Protein AF-A0A3D5CF12-F1 (afdb_monomer)

Nearest PDB structures (foldseek):
  5wx5-assembly1_A  TM=7.045E-01  e=1.736E-02  Tetradium ruticarpum
  5wx4-assembly1_A  TM=6.738E-01  e=1.084E-02  Tetradium ruticarpum
  3awk-assembly1_A-2  TM=6.790E-01  e=3.184E-02  Huperzia serrata
  7w6g-assembly2_B  TM=7.921E-01  e=6.246E-02  Cannabis sativa
  1u0m-assembly1_B  TM=7.695E-01  e=1.402E-01  Streptomyces coelicolor A3(2)

Foldseek 3Di:
DWDACVLVQDDDPDPQSVVVNVPDHTDDDDDDDDPDDQVPDPDDPDDDRPPDDDDPDDFDDDDPDCDQQFDWDQDPSGIDTHHHPCVVVVCVVCVCVRCVVVCVVPPDDPDDDD

Solvent-accessible surface area (backbone atoms only — not comparable to full-atom values): 7850 Å² total; per-residue (Å²): 93,76,47,65,46,66,82,60,63,68,96,62,91,49,67,42,54,45,52,47,57,70,74,58,62,65,49,73,53,86,83,91,84,76,91,72,57,82,84,73,62,66,94,60,95,68,89,64,84,82,84,73,83,83,86,88,78,85,87,86,74,86,72,99,68,51,71,86,28,57,37,72,48,83,54,100,86,45,66,47,76,42,45,42,88,57,45,66,57,54,48,68,68,45,47,65,69,60,41,41,78,53,43,76,72,64,61,80,79,92,80,86,87,134

Sequence (114 aa):
CTEVCSIHIRSSSEPDQIVASAVFADGAAAAVVTAKSPESSGPRELAAPSRGLELTGFTTALTTDGEQDMAWIIGDHGFEMT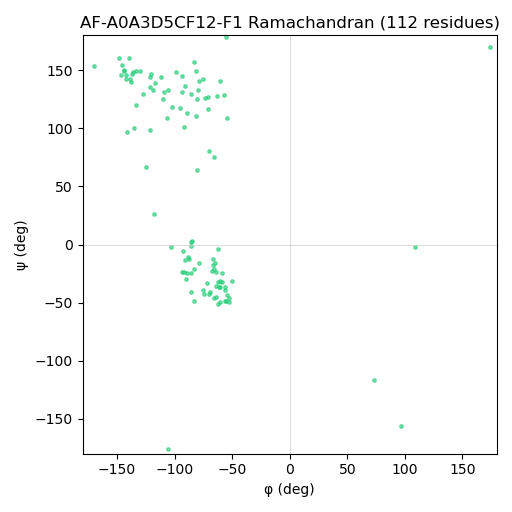LTGNVPRIVGREVRAALAPVLERTGAIDQWVV

Mean predicted aligned error: 7.5 Å

Structure (mmCIF, N/CA/C/O backbone):
data_AF-A0A3D5CF12-F1
#
_entry.id   AF-A0A3D5CF12-F1
#
loop_
_atom_site.group_PDB
_atom_site.id
_atom_site.type_symbol
_atom_site.label_atom_id
_atom_site.label_alt_id
_atom_site.label_comp_id
_atom_site.label_a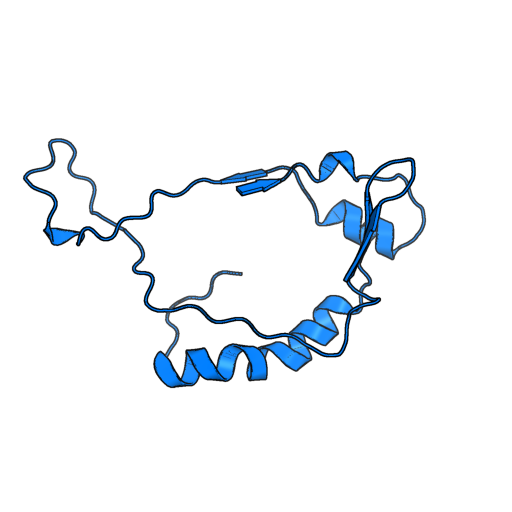sym_id
_atom_site.label_entity_id
_atom_site.label_seq_id
_atom_site.pdbx_PDB_ins_code
_atom_site.Cartn_x
_atom_site.Cartn_y
_atom_site.Cartn_z
_atom_site.occupancy
_atom_site.B_iso_or_equiv
_atom_site.auth_seq_id
_atom_site.auth_comp_id
_atom_site.auth_asym_id
_atom_site.auth_atom_id
_atom_site.pdbx_PDB_model_num
ATOM 1 N N . CYS A 1 1 ? 11.213 2.351 3.616 1.00 95.62 1 CYS A N 1
ATOM 2 C CA . CYS A 1 1 ? 10.069 2.563 4.518 1.00 95.62 1 CYS A CA 1
ATOM 3 C C . CYS A 1 1 ? 10.363 1.896 5.846 1.00 95.62 1 CYS A C 1
ATOM 5 O O . CYS A 1 1 ? 10.978 0.834 5.839 1.00 95.62 1 CYS A O 1
ATOM 7 N N . THR A 1 2 ? 9.946 2.521 6.940 1.00 96.88 2 THR A N 1
ATOM 8 C CA . THR A 1 2 ? 9.990 1.945 8.285 1.00 96.88 2 THR A CA 1
ATOM 9 C C . THR A 1 2 ? 8.640 2.226 8.911 1.00 96.88 2 THR A C 1
ATOM 11 O O . THR A 1 2 ? 8.281 3.390 9.043 1.00 96.88 2 THR A O 1
ATOM 14 N N . GLU A 1 3 ? 7.930 1.172 9.280 1.00 95.06 3 GLU A N 1
ATOM 15 C CA . GLU A 1 3 ? 6.624 1.225 9.922 1.00 95.06 3 GLU A CA 1
ATOM 16 C C . GLU A 1 3 ? 6.731 0.576 11.302 1.00 95.06 3 GLU A C 1
ATOM 18 O O . GLU A 1 3 ? 7.313 -0.503 11.447 1.00 95.06 3 GLU A O 1
ATOM 23 N N . VAL A 1 4 ? 6.187 1.243 12.319 1.00 92.75 4 VAL A N 1
ATOM 24 C CA . VAL A 1 4 ? 6.145 0.741 13.701 1.00 92.75 4 VAL A CA 1
ATOM 25 C C . VAL A 1 4 ? 4.694 0.742 14.169 1.00 92.75 4 VAL A C 1
ATOM 27 O O . VAL A 1 4 ? 4.291 1.543 15.006 1.00 92.75 4 VAL A O 1
ATOM 30 N N . CYS A 1 5 ? 3.867 -0.107 13.564 1.00 89.44 5 CYS A N 1
ATOM 31 C CA . CYS A 1 5 ? 2.432 -0.154 13.823 1.00 89.44 5 CYS A CA 1
ATOM 32 C C . CYS A 1 5 ? 2.077 -0.598 15.251 1.00 89.44 5 CYS A C 1
ATOM 34 O O . CYS A 1 5 ? 0.991 -0.279 15.735 1.00 89.44 5 CYS A O 1
ATOM 36 N N . SER A 1 6 ? 2.981 -1.291 15.947 1.00 88.56 6 SER A N 1
ATOM 37 C CA . SER A 1 6 ? 2.792 -1.723 17.333 1.00 88.56 6 SER A CA 1
ATOM 38 C C . SER A 1 6 ? 2.544 -0.559 18.296 1.00 88.56 6 SER A C 1
ATOM 40 O O . SER A 1 6 ? 1.854 -0.741 19.299 1.00 88.56 6 SER A O 1
ATOM 42 N N . ILE A 1 7 ? 3.001 0.657 17.965 1.00 88.06 7 ILE A N 1
ATOM 43 C CA . ILE A 1 7 ? 2.732 1.868 18.760 1.00 88.06 7 ILE A CA 1
ATOM 44 C C . ILE A 1 7 ? 1.251 2.274 18.755 1.00 8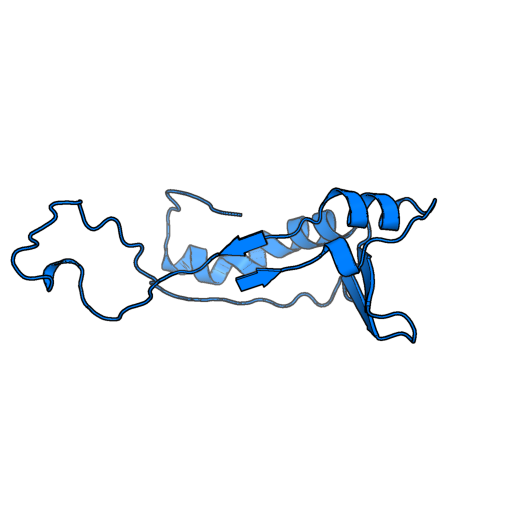8.06 7 ILE A C 1
ATOM 46 O O . ILE A 1 7 ? 0.834 3.068 19.596 1.00 88.06 7 ILE A O 1
ATOM 50 N N . HIS A 1 8 ? 0.463 1.762 17.805 1.00 82.75 8 HIS A N 1
ATOM 51 C CA . HIS A 1 8 ? -0.961 2.067 17.656 1.00 82.75 8 HIS A CA 1
ATOM 52 C C . HIS A 1 8 ? -1.876 0.946 18.166 1.00 82.75 8 HIS A C 1
ATOM 54 O O . HIS A 1 8 ? -3.094 1.115 18.144 1.00 82.75 8 HIS A O 1
ATOM 60 N N . ILE A 1 9 ? -1.329 -0.179 18.645 1.00 82.62 9 ILE A N 1
ATOM 61 C CA . ILE A 1 9 ? -2.136 -1.296 19.153 1.00 82.62 9 ILE A CA 1
ATOM 62 C C . ILE A 1 9 ? -2.934 -0.846 20.380 1.00 82.62 9 ILE A C 1
ATOM 64 O O . ILE A 1 9 ? -2.382 -0.352 21.365 1.00 82.62 9 ILE A O 1
ATOM 68 N N . ARG A 1 10 ? -4.249 -1.079 20.341 1.00 76.56 10 ARG A N 1
ATOM 69 C CA . ARG A 1 10 ? -5.162 -0.845 21.462 1.00 76.56 10 ARG A CA 1
ATOM 70 C C . ARG A 1 10 ? -5.867 -2.144 21.826 1.00 76.56 10 ARG A C 1
ATOM 72 O O . ARG A 1 10 ? -6.352 -2.865 20.961 1.00 76.56 10 ARG A O 1
ATOM 79 N N . SER A 1 11 ? -5.957 -2.431 23.123 1.00 79.12 11 SER A N 1
ATOM 80 C CA . SER A 1 11 ? -6.841 -3.493 23.607 1.00 79.12 11 SER A CA 1
ATOM 81 C C . SER A 1 11 ? -8.285 -3.021 23.450 1.00 79.12 11 SER A C 1
ATOM 83 O O . SER A 1 11 ? -8.672 -2.017 24.047 1.00 79.12 11 SER A O 1
ATOM 85 N N . SER A 1 12 ? -9.061 -3.706 22.614 1.00 79.56 12 SER A N 1
ATOM 86 C CA . SER A 1 12 ? -10.447 -3.354 22.306 1.00 79.56 12 SER A CA 1
ATOM 87 C C . SER A 1 12 ? -11.291 -4.612 22.122 1.00 79.56 12 SER A C 1
ATOM 89 O O . SER A 1 12 ? -10.792 -5.642 21.671 1.00 79.56 12 SER A O 1
ATOM 91 N N . SER A 1 13 ? -12.575 -4.522 22.466 1.00 83.12 13 SER A N 1
ATOM 92 C CA . SER A 1 13 ? -13.588 -5.533 22.145 1.00 83.12 13 SER A CA 1
ATOM 93 C C . SER A 1 13 ? -14.333 -5.239 20.839 1.00 83.12 13 SER A C 1
ATOM 95 O O . SER A 1 13 ? -15.142 -6.060 20.412 1.00 83.12 13 SER A O 1
ATOM 97 N N . GLU A 1 14 ? -14.083 -4.085 20.214 1.00 83.75 14 GLU A N 1
ATOM 98 C CA . GLU A 1 14 ? -14.725 -3.692 18.958 1.00 83.75 14 GLU A CA 1
ATOM 99 C C . GLU A 1 14 ? -14.148 -4.492 17.775 1.00 83.75 14 GLU A C 1
ATOM 101 O O . GLU A 1 14 ? -12.929 -4.467 17.570 1.00 83.75 14 GLU A O 1
ATOM 106 N N . PRO A 1 15 ? -14.983 -5.172 16.963 1.00 83.56 15 PRO A N 1
ATOM 107 C CA . PRO A 1 15 ? -14.515 -6.039 15.879 1.00 83.56 15 PRO A CA 1
ATOM 108 C C . PRO A 1 15 ? -13.564 -5.362 14.885 1.00 83.56 15 PRO A C 1
ATOM 110 O O . PRO A 1 15 ? -12.535 -5.940 14.542 1.00 83.56 15 PRO A O 1
ATOM 113 N N . ASP A 1 16 ? -13.859 -4.129 14.468 1.00 79.19 16 ASP A N 1
ATOM 114 C CA . ASP A 1 16 ? -13.021 -3.389 13.513 1.00 79.19 16 ASP A CA 1
ATOM 115 C C . ASP A 1 16 ? -11.627 -3.084 14.091 1.00 79.19 16 ASP A C 1
ATOM 117 O O . ASP A 1 16 ? -10.618 -3.187 13.396 1.00 79.19 16 ASP A O 1
ATOM 121 N N . GLN A 1 17 ? -11.539 -2.80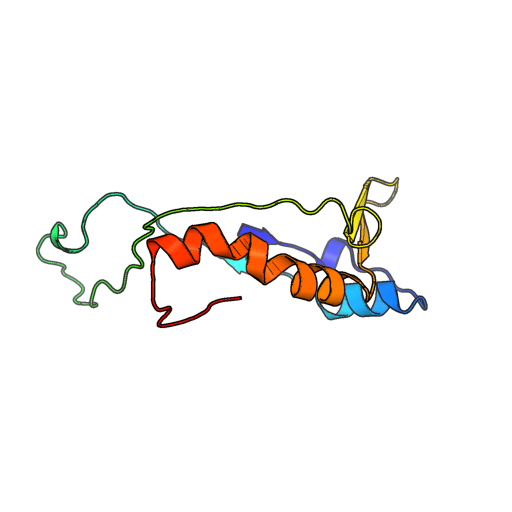2 15.395 1.00 80.44 17 GLN A N 1
ATOM 122 C CA . GLN A 1 17 ? -10.261 -2.578 16.082 1.00 80.44 17 GLN A CA 1
ATOM 123 C C . GLN A 1 17 ? -9.460 -3.872 16.251 1.00 80.44 17 GLN A C 1
ATOM 125 O O . GLN A 1 17 ? -8.228 -3.853 16.180 1.00 80.44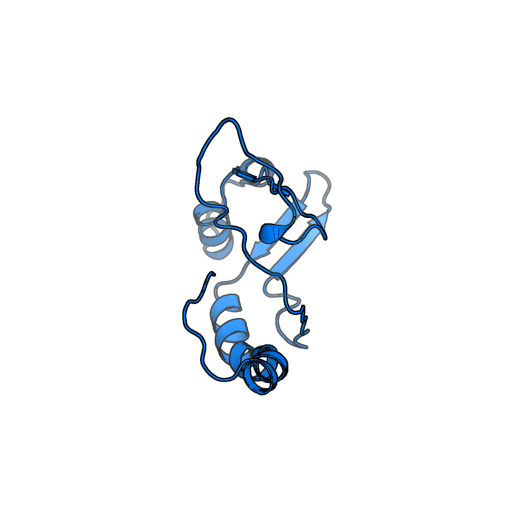 17 GLN A O 1
ATOM 130 N N . ILE A 1 18 ? -10.144 -5.005 16.437 1.00 82.81 18 ILE A N 1
ATOM 131 C CA . ILE A 1 18 ? -9.511 -6.328 16.466 1.00 82.81 18 ILE A CA 1
ATOM 132 C C . ILE A 1 18 ? -8.929 -6.658 15.087 1.00 82.81 18 ILE A C 1
ATOM 134 O O . ILE A 1 18 ? -7.779 -7.084 15.006 1.00 82.81 18 ILE A O 1
ATOM 138 N N . VAL A 1 19 ? -9.683 -6.423 14.005 1.00 80.38 19 VAL A N 1
ATOM 139 C CA . VAL A 1 19 ? -9.203 -6.628 12.628 1.00 80.38 19 VAL A CA 1
ATOM 140 C C . VAL A 1 19 ? -8.002 -5.736 12.341 1.00 80.38 19 VAL A C 1
ATOM 142 O O . VAL A 1 19 ? -6.974 -6.249 11.905 1.00 80.38 19 VAL A O 1
ATOM 145 N N . ALA A 1 20 ? -8.091 -4.437 12.646 1.00 79.00 20 ALA A N 1
ATOM 146 C CA . ALA A 1 20 ? -6.977 -3.506 12.492 1.00 79.00 20 ALA A CA 1
ATOM 147 C C . ALA A 1 20 ? -5.730 -3.994 13.249 1.00 79.00 20 ALA A C 1
ATOM 149 O O . ALA A 1 20 ? -4.652 -4.106 12.671 1.00 79.00 20 ALA A O 1
ATOM 150 N N . SER A 1 21 ? -5.882 -4.384 14.516 1.00 80.69 21 SER A N 1
ATOM 151 C CA . SER A 1 21 ? -4.764 -4.862 15.340 1.00 80.69 21 SER A CA 1
ATOM 152 C C . SER A 1 21 ? -4.182 -6.203 14.874 1.00 80.69 21 SER A C 1
ATOM 154 O O . SER A 1 21 ? -3.035 -6.504 15.190 1.00 80.69 21 SER A O 1
ATOM 156 N N . ALA A 1 22 ? -4.945 -7.016 14.137 1.00 83.38 22 ALA A N 1
ATOM 157 C CA . ALA A 1 22 ? -4.502 -8.321 13.645 1.00 83.38 22 ALA A CA 1
ATOM 158 C C . ALA A 1 22 ? -3.735 -8.255 12.314 1.00 83.38 22 ALA A C 1
ATOM 160 O O . ALA A 1 22 ? -2.974 -9.175 12.013 1.00 83.38 22 ALA A O 1
ATOM 161 N N . VAL A 1 23 ? -3.946 -7.212 11.503 1.00 86.81 23 VAL A N 1
ATOM 162 C CA . VAL A 1 23 ? -3.331 -7.100 10.166 1.00 86.81 23 VAL A CA 1
ATOM 163 C C . VAL A 1 23 ? -2.022 -6.314 10.155 1.00 86.81 23 VAL A C 1
ATOM 165 O O . VAL A 1 23 ? -1.216 -6.505 9.246 1.00 86.81 23 VAL A O 1
ATOM 168 N N . PHE A 1 24 ? -1.794 -5.439 11.137 1.00 88.38 24 PHE A N 1
ATOM 169 C CA . PHE A 1 24 ? -0.601 -4.596 11.179 1.00 88.38 24 PHE A CA 1
ATOM 170 C C . PHE A 1 24 ? 0.541 -5.213 11.995 1.00 88.38 24 PHE A C 1
ATOM 172 O O . PHE A 1 24 ? 0.329 -5.850 13.025 1.00 88.38 24 PHE A O 1
ATOM 179 N N . ALA A 1 25 ? 1.772 -4.975 11.542 1.00 90.88 25 ALA A N 1
ATOM 180 C CA . ALA A 1 25 ? 3.002 -5.403 12.196 1.00 90.88 25 ALA A CA 1
ATOM 181 C C . ALA A 1 25 ? 4.126 -4.389 11.938 1.00 90.88 25 ALA A C 1
ATOM 183 O O . ALA A 1 25 ? 4.070 -3.616 10.982 1.00 90.88 25 ALA A O 1
ATOM 184 N N . ASP A 1 26 ? 5.159 -4.417 12.776 1.00 95.12 26 ASP A N 1
ATOM 185 C CA . ASP A 1 26 ? 6.347 -3.584 12.589 1.00 95.12 26 ASP A CA 1
ATOM 186 C C . ASP A 1 26 ? 7.222 -4.135 11.456 1.00 95.12 26 ASP A C 1
ATOM 188 O O . ASP A 1 26 ? 7.393 -5.349 11.315 1.00 95.12 26 ASP A O 1
ATOM 192 N N . GLY A 1 27 ? 7.830 -3.253 10.662 1.00 96.44 27 GLY A N 1
ATOM 193 C CA . GLY A 1 27 ? 8.680 -3.669 9.552 1.00 96.44 27 GLY A CA 1
ATOM 194 C C . GLY A 1 27 ? 9.472 -2.532 8.920 1.00 96.44 27 GLY A C 1
ATOM 195 O O . GLY A 1 27 ? 9.077 -1.370 8.946 1.00 96.44 27 GLY A O 1
ATOM 196 N N . ALA A 1 28 ? 10.609 -2.869 8.314 1.00 97.81 28 ALA A N 1
ATOM 197 C CA . ALA A 1 28 ? 11.410 -1.918 7.556 1.00 97.81 28 ALA A CA 1
ATOM 198 C C . ALA A 1 28 ? 11.951 -2.550 6.271 1.00 97.81 28 ALA A C 1
ATOM 200 O O . ALA A 1 28 ? 12.354 -3.711 6.249 1.00 97.81 28 ALA A O 1
ATOM 201 N N . ALA A 1 29 ? 11.989 -1.758 5.203 1.00 96.06 29 ALA A N 1
ATOM 202 C CA . ALA A 1 29 ? 12.537 -2.135 3.908 1.00 96.06 29 ALA A CA 1
ATOM 203 C C . ALA A 1 29 ? 13.276 -0.953 3.271 1.00 96.06 29 ALA A C 1
ATOM 205 O O . ALA A 1 29 ? 12.870 0.206 3.407 1.00 96.06 29 ALA A O 1
ATOM 206 N N . ALA A 1 30 ? 14.343 -1.243 2.530 1.00 96.12 30 ALA A N 1
ATOM 207 C CA . ALA A 1 30 ? 15.112 -0.256 1.780 1.00 96.12 30 ALA A CA 1
ATOM 208 C C . ALA A 1 30 ? 15.447 -0.791 0.384 1.00 96.12 30 ALA A C 1
ATOM 210 O O . ALA A 1 30 ? 15.638 -1.991 0.199 1.00 96.12 30 ALA A O 1
ATOM 211 N N . ALA A 1 31 ? 15.543 0.114 -0.588 1.00 91.50 31 ALA A N 1
ATOM 212 C CA . ALA A 1 31 ? 15.933 -0.193 -1.956 1.00 91.50 31 ALA A CA 1
ATOM 213 C C . ALA A 1 31 ? 16.906 0.871 -2.473 1.00 91.50 31 ALA A C 1
ATOM 215 O O . ALA A 1 31 ? 16.802 2.046 -2.115 1.00 91.50 31 ALA A O 1
ATOM 216 N N . VAL A 1 32 ? 17.843 0.461 -3.330 1.00 89.50 32 VAL A N 1
ATOM 217 C CA . VAL A 1 32 ? 18.712 1.383 -4.070 1.00 89.50 32 VAL A CA 1
ATOM 218 C C . VAL A 1 32 ? 18.083 1.625 -5.434 1.00 89.50 32 VAL A C 1
ATOM 220 O O . VAL A 1 32 ? 17.952 0.696 -6.227 1.00 89.50 32 VAL A O 1
ATOM 223 N N . VAL A 1 33 ? 17.718 2.873 -5.711 1.00 90.62 33 VAL A N 1
ATOM 224 C CA . VAL A 1 33 ? 17.159 3.288 -7.002 1.00 90.62 33 VAL A CA 1
ATOM 225 C C . VAL A 1 33 ? 18.217 4.074 -7.765 1.00 90.62 33 VAL A C 1
ATOM 227 O O . VAL A 1 33 ? 18.881 4.950 -7.212 1.00 90.62 33 VAL A O 1
ATOM 230 N N . THR A 1 34 ? 18.405 3.747 -9.040 1.00 86.69 34 THR A N 1
ATOM 231 C CA . THR A 1 34 ? 19.399 4.396 -9.893 1.00 86.69 34 THR A CA 1
ATOM 232 C C . THR A 1 34 ? 18.890 4.528 -11.320 1.00 86.69 34 THR A C 1
ATOM 234 O O . THR A 1 34 ? 18.132 3.688 -11.789 1.00 86.69 34 THR A O 1
ATOM 237 N N . ALA A 1 35 ? 19.349 5.567 -12.018 1.00 87.56 35 ALA A N 1
ATOM 238 C CA . ALA A 1 35 ? 19.138 5.736 -13.455 1.00 87.56 35 ALA A CA 1
ATOM 239 C C . ALA A 1 35 ? 20.204 5.012 -14.305 1.00 87.56 35 ALA A C 1
ATOM 241 O O . ALA A 1 35 ? 20.176 5.087 -15.531 1.00 87.56 35 ALA A O 1
ATOM 242 N N . LYS A 1 36 ? 21.189 4.349 -13.677 1.00 78.25 36 LYS A N 1
ATOM 243 C CA . LYS A 1 36 ? 22.218 3.592 -14.399 1.00 78.25 36 LYS A CA 1
ATOM 244 C C . LYS A 1 36 ? 21.604 2.340 -15.015 1.00 78.25 36 LYS A C 1
ATOM 246 O O . LYS A 1 36 ? 21.014 1.532 -14.303 1.00 78.25 36 LYS A O 1
ATOM 251 N N . SER A 1 37 ? 21.812 2.156 -16.318 1.00 68.56 37 SER A N 1
ATOM 252 C CA . SER A 1 37 ? 21.417 0.922 -16.999 1.00 68.56 37 SER A CA 1
ATOM 253 C C . SER A 1 37 ? 22.156 -0.279 -16.385 1.00 68.56 37 SER A C 1
ATOM 255 O O . SER A 1 37 ? 23.356 -0.149 -16.097 1.00 68.56 37 SER A O 1
ATOM 257 N N . PRO A 1 38 ? 21.499 -1.445 -16.214 1.00 63.47 38 PRO A N 1
ATOM 258 C CA . PRO A 1 38 ? 22.134 -2.678 -15.738 1.00 63.47 38 PRO A CA 1
ATOM 259 C C . PRO A 1 38 ? 23.421 -3.027 -16.502 1.00 63.47 38 PRO A C 1
ATOM 261 O O . PRO A 1 38 ? 24.370 -3.559 -15.922 1.00 63.47 38 PRO A O 1
ATOM 264 N N . GLU A 1 39 ? 23.474 -2.651 -17.781 1.00 61.09 39 GLU A N 1
ATOM 265 C CA . GLU A 1 39 ? 24.567 -2.923 -18.721 1.00 61.09 39 GLU A CA 1
ATOM 266 C C . GLU A 1 39 ? 25.777 -1.988 -18.556 1.00 61.09 39 GLU A C 1
ATOM 268 O O . GLU A 1 39 ? 26.870 -2.288 -19.024 1.00 61.09 39 GLU A O 1
ATOM 273 N N . SER A 1 40 ? 25.619 -0.864 -17.847 1.00 56.62 40 SER A N 1
ATOM 274 C CA . SER A 1 40 ? 26.686 0.127 -17.615 1.00 56.62 40 SER A CA 1
ATOM 275 C C . SER A 1 40 ? 27.602 -0.204 -16.428 1.00 56.62 40 SER A C 1
ATOM 277 O O . SER A 1 40 ? 28.494 0.575 -16.078 1.00 56.62 40 SER A O 1
ATOM 279 N N . SER A 1 41 ? 27.389 -1.355 -15.784 1.00 56.50 41 SER A N 1
ATOM 280 C CA . SER A 1 41 ? 28.265 -1.833 -14.719 1.00 56.50 41 SER A CA 1
ATOM 281 C C . SER A 1 41 ? 29.491 -2.511 -15.337 1.00 56.50 41 SER A C 1
ATOM 283 O O . SER A 1 41 ? 29.380 -3.559 -15.962 1.00 56.50 41 SER A O 1
ATOM 285 N N . GLY A 1 42 ? 30.665 -1.880 -15.199 1.00 57.56 42 GLY A N 1
ATOM 286 C CA . GLY A 1 42 ? 31.958 -2.459 -15.592 1.00 57.56 42 GLY A CA 1
ATOM 287 C C . GLY A 1 42 ? 32.230 -3.819 -14.921 1.00 57.56 42 GLY A C 1
ATOM 288 O O . GLY A 1 42 ? 31.407 -4.282 -14.129 1.00 57.56 42 GLY A O 1
ATOM 289 N N . PRO A 1 43 ? 33.369 -4.479 -15.203 1.00 54.19 43 PRO A N 1
ATOM 290 C CA . PRO A 1 43 ? 33.633 -5.839 -14.726 1.00 54.19 43 PRO A CA 1
ATOM 291 C C . PRO A 1 43 ? 33.476 -5.930 -13.197 1.00 54.19 43 PRO A C 1
ATOM 293 O O . PRO A 1 43 ? 34.264 -5.359 -12.447 1.00 54.19 43 PRO A O 1
ATOM 296 N N . ARG A 1 44 ? 32.408 -6.595 -12.730 1.00 57.16 44 ARG A N 1
ATOM 297 C CA . ARG A 1 44 ? 32.094 -6.740 -11.300 1.00 57.16 44 ARG A CA 1
ATOM 298 C C . ARG A 1 44 ? 32.946 -7.860 -10.704 1.00 57.16 44 ARG A C 1
ATOM 300 O O . ARG A 1 44 ? 32.860 -8.999 -11.145 1.00 57.16 44 ARG A O 1
ATOM 307 N N . GLU A 1 45 ? 33.685 -7.539 -9.645 1.00 49.72 45 GLU A N 1
ATOM 308 C CA . GLU A 1 45 ? 34.442 -8.489 -8.808 1.00 49.72 45 GLU A CA 1
ATOM 309 C C . GLU A 1 45 ? 33.528 -9.446 -8.008 1.00 49.72 45 GLU A C 1
ATOM 311 O O . GLU A 1 45 ? 33.978 -10.474 -7.513 1.00 49.72 45 GLU A O 1
ATOM 316 N N . LEU A 1 46 ? 32.219 -9.163 -7.942 1.00 49.19 46 LEU A N 1
ATOM 317 C CA . LEU A 1 46 ? 31.188 -10.080 -7.452 1.00 49.19 46 LEU A CA 1
ATOM 318 C C . LEU A 1 46 ? 30.144 -10.313 -8.553 1.00 49.19 46 LEU A C 1
ATOM 320 O O . LEU A 1 46 ? 29.240 -9.500 -8.773 1.00 49.19 46 LEU A O 1
ATOM 324 N N . ALA A 1 47 ? 30.289 -11.434 -9.254 1.00 46.62 47 ALA A N 1
ATOM 325 C CA . ALA A 1 47 ? 29.368 -11.922 -10.270 1.00 46.62 47 ALA A CA 1
ATOM 326 C C . ALA A 1 47 ? 28.049 -12.404 -9.636 1.00 46.62 47 ALA A C 1
ATOM 328 O O . ALA A 1 47 ? 27.835 -13.596 -9.439 1.00 46.62 47 ALA A O 1
ATOM 329 N N . ALA A 1 48 ? 27.149 -11.477 -9.315 1.00 52.97 48 ALA A N 1
ATOM 330 C CA . ALA A 1 48 ? 25.734 -11.788 -9.152 1.00 52.97 48 ALA A CA 1
ATOM 331 C C . ALA A 1 48 ? 24.965 -11.165 -10.329 1.00 52.97 48 ALA A C 1
ATOM 333 O O . ALA A 1 48 ? 25.195 -9.989 -10.631 1.00 52.97 48 ALA A O 1
ATOM 334 N N . PRO A 1 49 ? 24.075 -11.911 -11.010 1.00 53.22 49 PRO A N 1
ATOM 335 C CA . PRO A 1 49 ? 23.273 -11.356 -12.092 1.00 53.22 49 PRO A CA 1
ATOM 336 C C . PRO A 1 49 ? 22.464 -10.165 -11.569 1.00 53.22 49 PRO A C 1
ATOM 338 O O . PRO A 1 49 ? 21.786 -10.264 -10.545 1.00 53.22 49 PRO A O 1
ATOM 341 N N . SER A 1 50 ? 22.557 -9.034 -12.267 1.00 56.44 50 SER A N 1
ATOM 342 C CA . SER A 1 50 ? 21.850 -7.785 -11.977 1.00 56.44 50 SER A CA 1
ATOM 343 C C . SER A 1 50 ? 20.337 -7.962 -12.158 1.00 56.44 50 SER A C 1
ATOM 345 O O . SER A 1 50 ? 19.774 -7.525 -13.154 1.00 56.44 50 SER A O 1
ATOM 347 N N . ARG A 1 51 ? 19.653 -8.622 -11.221 1.00 67.19 51 ARG A N 1
ATOM 348 C CA . ARG A 1 51 ? 18.186 -8.734 -11.214 1.00 67.19 51 ARG A CA 1
ATOM 349 C C . ARG A 1 51 ? 17.569 -7.458 -10.631 1.00 67.19 51 ARG A C 1
ATOM 351 O O . ARG A 1 51 ? 17.018 -7.476 -9.536 1.00 67.19 51 ARG A O 1
ATOM 358 N N . GLY A 1 52 ? 17.761 -6.334 -11.319 1.00 74.56 52 GLY A N 1
ATOM 359 C CA . GLY A 1 52 ? 17.069 -5.080 -11.015 1.00 74.56 52 GLY A CA 1
ATOM 360 C C . GLY A 1 52 ? 15.669 -5.075 -11.627 1.00 74.56 52 GLY A C 1
ATOM 361 O O . GLY A 1 52 ? 15.454 -5.695 -12.665 1.00 74.56 52 GLY A O 1
ATOM 362 N N . LEU A 1 53 ? 14.729 -4.382 -10.986 1.00 84.38 53 LEU A N 1
ATOM 363 C CA . LEU A 1 53 ? 13.423 -4.081 -11.570 1.00 84.38 53 LEU A CA 1
ATOM 364 C C . LEU A 1 53 ? 13.497 -2.710 -12.245 1.00 84.38 53 LEU A C 1
ATOM 366 O O . LEU A 1 53 ? 13.980 -1.751 -11.640 1.00 84.38 53 LEU A O 1
ATOM 370 N N . GLU A 1 54 ? 13.028 -2.620 -13.485 1.00 86.31 54 GLU A N 1
ATOM 371 C CA . GLU A 1 54 ? 12.894 -1.346 -14.187 1.00 86.31 54 GLU A CA 1
ATOM 372 C C . GLU A 1 54 ? 11.549 -0.700 -13.840 1.00 86.31 54 GLU A C 1
ATOM 374 O O . GLU A 1 54 ? 10.496 -1.332 -13.928 1.00 86.31 54 GLU A O 1
ATOM 379 N N . LEU A 1 55 ? 11.581 0.572 -13.439 1.00 89.12 55 LEU A N 1
ATOM 380 C CA . LEU A 1 55 ? 10.378 1.351 -13.157 1.00 89.12 55 LEU A CA 1
ATOM 381 C C . LEU A 1 55 ? 9.955 2.084 -14.433 1.00 89.12 55 LEU A C 1
ATOM 383 O O . LEU A 1 55 ? 10.531 3.110 -14.784 1.00 89.12 55 LEU A O 1
ATOM 387 N N . THR A 1 56 ? 8.948 1.553 -15.126 1.00 89.12 56 THR A N 1
ATOM 388 C CA . THR A 1 56 ? 8.499 2.059 -16.437 1.00 89.12 56 THR A CA 1
ATOM 389 C C . THR A 1 56 ? 7.401 3.122 -16.348 1.00 89.12 56 THR A C 1
ATOM 391 O O . THR A 1 56 ? 7.119 3.814 -17.326 1.00 89.12 56 THR A O 1
ATOM 394 N N . GLY A 1 57 ? 6.775 3.291 -15.180 1.00 88.75 57 GLY A N 1
ATOM 395 C CA . GLY A 1 57 ? 5.779 4.329 -14.946 1.00 88.75 57 GLY A CA 1
ATOM 396 C C . GLY A 1 57 ? 5.104 4.220 -13.583 1.00 88.75 57 GLY A C 1
ATOM 397 O O . GLY A 1 57 ? 5.241 3.224 -12.879 1.00 88.75 57 GLY A O 1
ATOM 398 N N . PHE A 1 58 ? 4.343 5.256 -13.234 1.00 91.56 58 PHE A N 1
ATOM 399 C CA . PHE A 1 58 ? 3.614 5.363 -11.970 1.00 91.56 58 PHE A CA 1
ATOM 400 C C . PHE A 1 58 ? 2.182 5.830 -12.236 1.00 91.56 58 PHE A C 1
ATOM 402 O O . PHE A 1 58 ? 1.922 6.549 -13.203 1.00 91.56 58 PHE A O 1
ATOM 409 N N . THR A 1 59 ? 1.239 5.415 -11.395 1.00 92.25 59 THR A N 1
ATOM 410 C CA . THR A 1 59 ? -0.136 5.921 -11.415 1.00 92.25 59 THR A CA 1
ATOM 411 C C . THR A 1 59 ? -0.696 5.964 -10.000 1.00 92.25 59 THR A C 1
ATOM 413 O O . THR A 1 59 ? -0.278 5.177 -9.152 1.00 92.25 59 THR A O 1
ATOM 416 N N . THR A 1 60 ? -1.664 6.847 -9.779 1.00 93.75 60 THR A N 1
ATOM 417 C CA . THR A 1 60 ? -2.432 6.952 -8.538 1.00 93.75 60 THR A CA 1
ATOM 418 C C . THR A 1 60 ? -3.874 7.274 -8.908 1.00 93.75 60 THR A C 1
ATOM 420 O O . THR A 1 60 ? -4.113 8.053 -9.831 1.00 93.75 60 THR A O 1
ATOM 423 N N . ALA A 1 61 ? -4.829 6.703 -8.179 1.00 92.94 61 ALA A N 1
ATOM 424 C CA . ALA A 1 61 ? -6.249 7.003 -8.309 1.00 92.94 61 ALA A CA 1
ATOM 425 C C . ALA A 1 61 ? -6.839 7.300 -6.927 1.00 92.94 61 ALA A C 1
ATOM 427 O O . ALA A 1 61 ? -6.379 6.758 -5.923 1.00 92.94 61 ALA A O 1
ATOM 428 N N . LEU A 1 62 ? -7.858 8.157 -6.890 1.00 93.00 62 LEU A N 1
ATOM 429 C CA . LEU A 1 62 ? -8.634 8.449 -5.690 1.00 93.00 62 LEU A CA 1
ATOM 430 C C . LEU A 1 62 ? -10.081 8.012 -5.916 1.00 93.00 62 LEU A C 1
ATOM 432 O O . LEU A 1 62 ? -10.637 8.222 -6.993 1.00 93.00 62 LEU A O 1
ATOM 436 N N . THR A 1 63 ? -10.675 7.422 -4.885 1.00 91.25 63 THR A N 1
ATOM 437 C CA . THR A 1 63 ? -12.106 7.109 -4.807 1.00 91.25 63 THR A CA 1
ATOM 438 C C . THR A 1 63 ? -12.813 8.195 -3.999 1.00 91.25 63 THR A C 1
ATOM 440 O O . THR A 1 63 ? -12.226 8.769 -3.085 1.00 91.2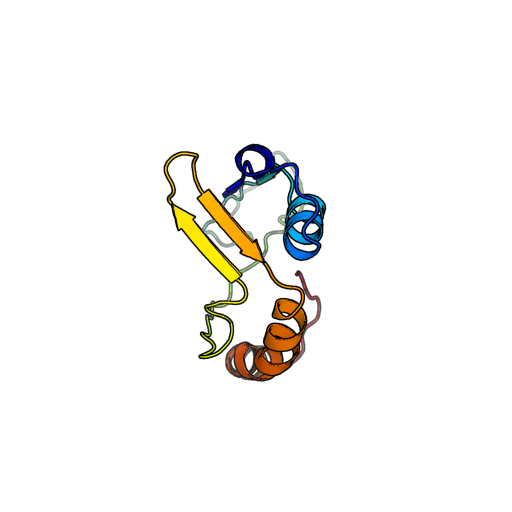5 63 THR A O 1
ATOM 443 N N . THR A 1 64 ? -14.074 8.480 -4.323 1.00 91.88 64 THR A N 1
ATOM 444 C CA . THR A 1 64 ? -14.933 9.383 -3.532 1.00 91.88 64 THR A CA 1
ATOM 445 C C . THR A 1 64 ? -15.642 8.670 -2.375 1.00 91.88 64 THR A C 1
ATOM 447 O O . THR A 1 64 ? -16.469 9.270 -1.700 1.00 91.88 64 THR A O 1
ATOM 450 N N . ASP A 1 65 ? -15.373 7.379 -2.188 1.00 93.06 65 ASP A N 1
ATOM 451 C CA . ASP A 1 65 ? -15.940 6.509 -1.155 1.00 93.06 65 ASP A CA 1
ATOM 452 C C . ASP A 1 65 ? -14.804 5.930 -0.299 1.00 93.06 65 ASP A C 1
ATOM 454 O O . ASP A 1 65 ? -13.739 5.622 -0.838 1.00 93.06 65 ASP A O 1
ATOM 458 N N . GLY A 1 66 ? -15.032 5.751 1.002 1.00 91.81 66 GLY A N 1
ATOM 459 C CA . GLY A 1 66 ? -14.059 5.150 1.924 1.00 91.81 66 GLY A CA 1
ATOM 460 C C . GLY A 1 66 ? -13.390 6.089 2.928 1.00 91.81 66 GLY A C 1
ATOM 461 O O . GLY A 1 66 ? -12.635 5.611 3.769 1.00 91.81 66 GLY A O 1
ATOM 462 N N . GLU A 1 67 ? -13.681 7.395 2.896 1.00 93.19 67 GLU A N 1
ATOM 463 C CA . GLU A 1 67 ? -13.092 8.374 3.830 1.00 93.19 67 GLU A CA 1
ATOM 464 C C . GLU A 1 67 ? -13.341 8.005 5.301 1.00 93.19 67 GLU A C 1
ATOM 466 O O . GLU A 1 67 ? -12.453 8.147 6.132 1.00 93.19 67 GLU A O 1
ATOM 471 N N . GLN A 1 68 ? -14.532 7.492 5.618 1.00 91.69 68 GLN A N 1
ATOM 472 C CA . GLN A 1 68 ? -14.888 7.053 6.974 1.00 91.69 68 GLN A CA 1
ATOM 473 C C . GLN A 1 68 ? -14.522 5.583 7.244 1.00 91.69 68 GLN A C 1
ATOM 475 O O . GLN A 1 68 ? -14.596 5.130 8.382 1.00 91.69 68 GLN A O 1
ATOM 480 N N . ASP A 1 69 ? -14.145 4.826 6.210 1.00 92.19 69 ASP A N 1
ATOM 481 C CA . ASP A 1 69 ? -13.829 3.398 6.314 1.00 92.19 69 ASP A CA 1
ATOM 482 C C . ASP A 1 69 ? -12.345 3.146 6.608 1.00 92.19 69 ASP A C 1
ATOM 484 O O . ASP A 1 69 ? -12.003 2.151 7.246 1.00 92.19 69 ASP A O 1
ATOM 488 N N . MET A 1 70 ? -11.466 4.044 6.155 1.00 91.81 70 MET A N 1
ATOM 489 C CA . MET A 1 70 ? -10.035 4.039 6.453 1.00 91.81 70 MET A CA 1
ATOM 490 C C . MET A 1 70 ? -9.584 5.453 6.810 1.00 91.81 70 MET A C 1
ATOM 492 O O . MET A 1 70 ? -9.335 6.279 5.934 1.00 91.81 70 MET A O 1
ATOM 496 N N . ALA A 1 71 ? -9.455 5.723 8.104 1.00 90.00 71 ALA A N 1
ATOM 497 C CA . ALA A 1 71 ? -9.131 7.050 8.607 1.00 90.00 71 ALA A CA 1
ATOM 498 C C . ALA A 1 71 ? -8.143 6.983 9.765 1.00 90.00 71 ALA A C 1
ATOM 500 O O . ALA A 1 71 ? -8.012 5.966 10.449 1.00 90.00 71 ALA A O 1
ATOM 501 N N . TRP A 1 72 ? -7.485 8.108 10.017 1.00 87.00 72 TRP A N 1
ATOM 502 C CA . TRP A 1 72 ? -6.762 8.333 11.255 1.00 87.00 72 TRP A CA 1
ATOM 503 C C . TRP A 1 72 ? -7.020 9.748 11.749 1.00 87.00 72 TRP A C 1
ATOM 505 O O . TRP A 1 72 ? -7.045 10.699 10.968 1.00 87.00 72 TRP A O 1
ATOM 515 N N . ILE A 1 73 ? -7.188 9.881 13.058 1.00 85.81 73 ILE A N 1
ATOM 516 C CA . ILE A 1 73 ? -7.196 11.176 13.736 1.00 85.81 73 ILE A CA 1
ATOM 517 C C . ILE A 1 73 ? -6.070 11.202 14.767 1.00 85.81 73 ILE A C 1
ATOM 519 O O . ILE A 1 73 ? -5.719 10.173 15.344 1.00 85.81 73 ILE A O 1
ATOM 523 N N . ILE A 1 74 ? -5.470 12.370 14.984 1.00 88.06 74 ILE A N 1
ATOM 524 C CA . ILE A 1 74 ? -4.485 12.559 16.053 1.00 88.06 74 ILE A CA 1
ATOM 525 C C . ILE A 1 74 ? -5.250 12.971 17.308 1.00 88.06 74 ILE A C 1
ATOM 527 O O . ILE A 1 74 ? -5.824 14.059 17.339 1.00 88.06 74 ILE A O 1
ATOM 531 N N . GLY A 1 75 ? -5.255 12.109 18.320 1.00 85.56 75 GLY A N 1
ATOM 532 C CA . GLY A 1 75 ? -5.792 12.406 19.645 1.00 85.56 75 GLY A CA 1
ATOM 533 C C . GLY A 1 75 ? -4.691 12.625 20.685 1.00 85.56 75 GLY A C 1
ATOM 534 O O . GLY A 1 75 ? -3.495 12.550 20.394 1.00 85.56 75 GLY A O 1
ATOM 535 N N . ASP A 1 76 ? -5.102 12.819 21.937 1.00 86.62 76 ASP A N 1
ATOM 536 C CA . ASP A 1 76 ? -4.200 13.070 23.075 1.00 86.62 76 ASP A CA 1
ATOM 537 C C . ASP A 1 76 ? -3.284 11.876 23.410 1.00 86.62 76 ASP A C 1
ATOM 539 O O . ASP A 1 76 ? -2.279 12.012 24.110 1.00 86.62 76 ASP A O 1
ATOM 543 N N . HIS A 1 77 ? -3.620 10.691 22.893 1.00 80.75 77 HIS A N 1
ATOM 544 C CA . HIS A 1 77 ? -2.907 9.433 23.121 1.00 80.75 77 HIS A CA 1
ATOM 545 C C . HIS A 1 77 ? -2.332 8.836 21.829 1.00 80.75 77 HIS A C 1
ATOM 547 O O . HIS A 1 77 ? -2.142 7.625 21.724 1.00 80.75 77 HIS A O 1
ATOM 553 N N . GLY A 1 78 ? -2.056 9.686 20.837 1.00 79.56 78 GLY A N 1
ATOM 554 C CA . GLY A 1 78 ? -1.498 9.286 19.549 1.00 79.56 78 GLY A CA 1
ATOM 555 C C . GLY A 1 78 ? -2.565 9.102 18.474 1.00 79.56 78 GLY A C 1
ATOM 556 O O . GLY A 1 78 ? -3.638 9.698 18.528 1.00 79.56 78 GLY A O 1
ATOM 557 N N . PHE A 1 79 ? -2.245 8.301 17.462 1.00 83.62 79 PHE A N 1
ATOM 558 C CA . PHE A 1 79 ? -3.109 8.110 16.303 1.00 83.62 79 PHE A CA 1
ATOM 559 C C . PHE A 1 79 ? -4.236 7.129 16.633 1.00 83.62 79 PHE A C 1
ATOM 561 O O . PHE A 1 79 ? -4.001 6.055 17.192 1.00 83.62 79 PHE A O 1
ATOM 568 N N . GLU A 1 80 ? -5.456 7.503 16.272 1.00 82.50 80 GLU A N 1
ATOM 569 C CA . GLU A 1 80 ? -6.651 6.673 16.374 1.00 82.50 80 GLU A CA 1
ATOM 570 C C . GLU A 1 80 ? -7.050 6.229 14.983 1.00 82.50 80 GLU A C 1
ATOM 572 O O . GLU A 1 80 ? -7.487 7.037 14.166 1.00 82.50 80 GLU A O 1
ATOM 577 N N . MET A 1 81 ? -6.845 4.944 14.709 1.00 84.56 81 MET A N 1
ATOM 578 C CA . MET A 1 81 ? -7.103 4.359 13.404 1.00 84.56 81 MET A CA 1
ATOM 579 C C . MET A 1 81 ? -8.529 3.825 13.323 1.00 84.56 81 MET A C 1
ATOM 581 O O . 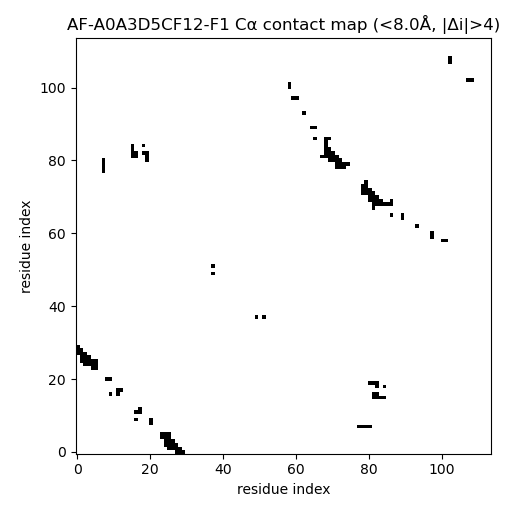MET A 1 81 ? -9.001 3.133 14.224 1.00 84.56 81 MET A O 1
ATOM 585 N N . THR A 1 82 ? -9.186 4.102 12.204 1.00 86.31 82 THR A N 1
ATOM 586 C CA . THR A 1 82 ? -10.407 3.426 11.768 1.00 86.31 82 THR A CA 1
ATOM 587 C C . THR A 1 82 ? -10.058 2.583 10.555 1.00 86.31 82 THR A C 1
ATOM 589 O O . THR A 1 82 ? -9.499 3.098 9.588 1.00 86.31 82 THR A O 1
ATOM 592 N N . LEU A 1 83 ? -10.370 1.292 10.621 1.00 88.94 83 LEU A N 1
ATOM 593 C CA . LEU A 1 83 ? -10.267 0.375 9.495 1.00 88.94 83 LEU A CA 1
ATOM 594 C C . LEU A 1 83 ? -11.459 -0.577 9.545 1.00 88.94 83 LEU A C 1
ATOM 596 O O . LEU A 1 83 ? -11.444 -1.562 10.279 1.00 88.94 83 LEU A O 1
ATOM 600 N N . THR A 1 84 ? -12.501 -0.262 8.788 1.00 88.62 84 THR A N 1
ATOM 601 C CA . THR A 1 84 ? -13.721 -1.071 8.772 1.00 88.62 84 THR A CA 1
ATOM 602 C C . THR A 1 84 ? -13.569 -2.260 7.823 1.00 88.62 84 THR A C 1
ATOM 604 O O . THR A 1 84 ? -12.818 -2.229 6.839 1.00 88.62 84 THR A O 1
ATOM 607 N N . GLY A 1 85 ? -14.368 -3.309 8.040 1.00 86.31 85 GLY A N 1
ATOM 608 C CA . GLY A 1 85 ? -14.464 -4.443 7.108 1.00 86.31 85 GLY A CA 1
ATOM 609 C C . GLY A 1 85 ? -14.980 -4.092 5.698 1.00 86.31 85 GLY A C 1
ATOM 610 O O . GLY A 1 85 ? -15.024 -4.958 4.825 1.00 86.31 85 GLY A O 1
ATOM 611 N N . ASN A 1 86 ? -15.378 -2.841 5.447 1.00 90.56 86 ASN A N 1
ATOM 612 C CA . ASN A 1 86 ? -15.903 -2.373 4.165 1.00 90.56 86 ASN A CA 1
ATOM 613 C C . ASN A 1 86 ? -14.793 -2.001 3.159 1.00 90.56 86 ASN A C 1
ATOM 615 O O . ASN A 1 86 ? -15.029 -2.034 1.948 1.00 90.56 86 ASN A O 1
ATOM 619 N N . VAL A 1 87 ? -13.571 -1.711 3.626 1.00 92.56 87 VAL A N 1
ATOM 620 C CA . VAL A 1 87 ? -12.437 -1.314 2.769 1.00 92.56 87 VAL A CA 1
ATOM 621 C C . VAL A 1 87 ? -12.169 -2.307 1.627 1.00 92.56 87 VAL A C 1
ATOM 623 O O . VAL A 1 87 ? -12.113 -1.864 0.476 1.00 92.56 87 VAL A O 1
ATOM 626 N N . PRO A 1 88 ? -12.077 -3.636 1.855 1.00 92.12 88 PRO A N 1
ATOM 627 C CA . PRO A 1 88 ? -11.848 -4.586 0.764 1.00 92.12 88 PRO A CA 1
ATOM 628 C C . PRO A 1 88 ? -12.936 -4.545 -0.318 1.00 92.12 88 PRO A C 1
ATOM 630 O O . PRO A 1 88 ? -12.644 -4.742 -1.498 1.00 92.12 88 PRO A O 1
ATOM 633 N N . ARG A 1 89 ? -14.191 -4.250 0.054 1.00 94.50 89 ARG A N 1
ATOM 634 C CA . ARG A 1 89 ? -15.306 -4.125 -0.896 1.00 94.50 89 ARG A CA 1
ATOM 635 C C . ARG A 1 89 ? -15.160 -2.876 -1.764 1.00 94.50 89 ARG A C 1
ATOM 637 O O . ARG A 1 89 ? -15.412 -2.950 -2.965 1.00 94.50 89 ARG A O 1
ATOM 644 N N . ILE A 1 90 ? -14.764 -1.747 -1.172 1.00 95.38 90 ILE A N 1
ATOM 645 C CA . ILE A 1 90 ? -14.502 -0.503 -1.909 1.00 95.38 90 ILE A CA 1
ATOM 646 C C . ILE A 1 90 ? -13.343 -0.727 -2.883 1.00 95.38 90 ILE A C 1
ATOM 648 O O . ILE A 1 90 ? -13.515 -0.526 -4.082 1.00 95.38 90 ILE A O 1
ATOM 652 N N . VAL A 1 91 ? -12.210 -1.256 -2.408 1.00 94.56 91 VAL A N 1
ATOM 653 C CA . VAL A 1 91 ? -11.051 -1.562 -3.262 1.00 94.56 91 VAL A CA 1
ATOM 654 C C . VAL A 1 91 ? -11.441 -2.495 -4.409 1.00 94.56 91 VAL A C 1
ATOM 656 O O . VAL A 1 91 ? -11.159 -2.188 -5.563 1.00 94.56 91 VAL A O 1
ATOM 659 N N . GLY A 1 92 ? -12.152 -3.593 -4.135 1.00 95.12 92 GLY A N 1
ATOM 660 C CA . GLY A 1 92 ? -12.573 -4.545 -5.168 1.00 95.12 92 GLY A CA 1
ATOM 661 C C . GLY A 1 92 ? -13.481 -3.940 -6.246 1.00 95.12 92 GLY A C 1
ATOM 662 O O . GLY A 1 92 ? -13.423 -4.357 -7.403 1.00 95.12 92 GLY A O 1
ATOM 663 N N . ARG A 1 93 ? -14.293 -2.938 -5.892 1.00 95.75 93 ARG A N 1
ATOM 664 C CA . ARG A 1 93 ? -15.149 -2.210 -6.837 1.00 95.75 93 ARG A CA 1
ATOM 665 C C . ARG A 1 93 ? -14.346 -1.246 -7.715 1.00 95.75 93 ARG A C 1
ATOM 667 O O . ARG A 1 93 ? -14.580 -1.195 -8.920 1.00 95.75 93 ARG A O 1
ATOM 674 N N . GLU A 1 94 ? -13.395 -0.519 -7.129 1.00 95.19 94 GLU A N 1
ATOM 675 C CA . GLU A 1 94 ? -12.668 0.566 -7.806 1.00 95.19 94 GLU A CA 1
ATOM 676 C C . GLU A 1 94 ? -11.402 0.100 -8.551 1.00 95.19 94 GLU A C 1
ATOM 678 O O . GLU A 1 94 ? -10.972 0.737 -9.515 1.00 95.19 94 GLU A O 1
ATOM 683 N N . VAL A 1 95 ? -10.803 -1.031 -8.155 1.00 93.19 95 VAL A N 1
ATOM 684 C CA . VAL A 1 95 ? -9.469 -1.463 -8.621 1.00 93.19 95 VAL A CA 1
ATOM 685 C C . VAL A 1 95 ? -9.359 -1.584 -10.143 1.00 93.19 95 VAL A C 1
ATOM 687 O O . VAL A 1 95 ? -8.332 -1.229 -10.718 1.00 93.19 95 VAL A O 1
ATOM 690 N N . ARG A 1 96 ? -10.420 -2.028 -10.831 1.00 93.25 96 ARG A N 1
ATOM 691 C CA . ARG A 1 96 ? -10.409 -2.144 -12.299 1.00 93.25 96 ARG A CA 1
ATOM 692 C C . ARG A 1 96 ? -10.262 -0.780 -12.971 1.00 93.25 96 ARG A C 1
ATOM 694 O O . ARG A 1 96 ? -9.485 -0.662 -13.913 1.00 93.25 96 ARG A O 1
ATOM 701 N N . ALA A 1 97 ? -11.008 0.219 -12.506 1.00 93.75 97 ALA A N 1
ATOM 702 C CA . ALA A 1 97 ? -10.939 1.570 -13.051 1.00 93.75 97 ALA A CA 1
ATOM 703 C C . ALA A 1 97 ? -9.595 2.226 -12.703 1.00 93.75 97 ALA A C 1
ATOM 705 O O . ALA A 1 97 ? -8.963 2.821 -13.572 1.00 93.75 97 ALA A O 1
ATOM 706 N N . ALA A 1 98 ? -9.115 2.032 -11.471 1.00 93.50 98 ALA A N 1
ATOM 707 C CA . ALA A 1 98 ? -7.819 2.537 -11.024 1.00 93.50 98 ALA A CA 1
ATOM 708 C C . ALA A 1 98 ? -6.639 1.982 -11.847 1.00 93.50 98 ALA A C 1
ATOM 710 O O . ALA A 1 98 ? -5.681 2.704 -12.117 1.00 93.50 98 ALA A O 1
ATOM 711 N N . LEU A 1 99 ? -6.708 0.716 -12.274 1.00 92.25 99 LEU A N 1
ATOM 712 C CA . LEU A 1 99 ? -5.652 0.063 -13.055 1.00 92.25 99 LEU A CA 1
ATOM 713 C C . LEU A 1 99 ? -5.770 0.263 -14.572 1.00 92.25 99 LEU A C 1
ATOM 715 O O . LEU A 1 99 ? -4.803 -0.024 -15.280 1.00 92.25 99 LEU A O 1
ATOM 719 N N . ALA A 1 100 ? -6.899 0.761 -15.088 1.00 92.25 100 ALA A N 1
ATOM 720 C CA . ALA A 1 100 ? -7.113 0.926 -16.529 1.00 92.25 100 ALA A CA 1
ATOM 721 C C . ALA A 1 100 ? -5.981 1.711 -17.231 1.00 92.25 100 ALA A C 1
ATOM 723 O O . ALA A 1 100 ? -5.442 1.186 -18.207 1.00 92.25 100 ALA A O 1
ATOM 724 N N . PRO A 1 101 ? -5.490 2.857 -16.703 1.00 90.75 101 PRO A N 1
ATOM 725 C CA . P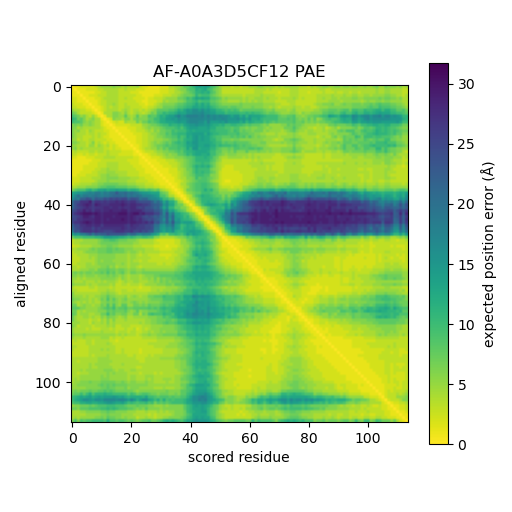RO A 1 101 ? -4.408 3.606 -17.349 1.00 90.75 101 PRO A CA 1
ATOM 726 C C . PRO A 1 101 ? -3.074 2.850 -17.421 1.00 90.75 101 PRO A C 1
ATOM 728 O O . PRO A 1 101 ? -2.221 3.183 -18.241 1.00 90.75 101 PRO A O 1
ATOM 731 N N . VAL A 1 102 ? -2.847 1.876 -16.533 1.00 90.50 102 VAL A N 1
ATOM 732 C CA . VAL A 1 102 ? -1.643 1.029 -16.550 1.00 90.50 102 VAL A CA 1
ATOM 733 C C . VAL A 1 102 ? -1.831 -0.107 -17.542 1.00 90.50 102 VAL A C 1
ATOM 735 O O . VAL A 1 102 ? -0.972 -0.315 -18.390 1.00 90.50 102 VAL A O 1
ATOM 738 N N . LEU A 1 103 ? -2.968 -0.803 -17.480 1.00 90.56 103 LEU A N 1
ATOM 739 C CA . LEU A 1 103 ? -3.266 -1.938 -18.354 1.00 90.56 103 LEU A CA 1
ATOM 740 C C . LEU A 1 103 ? -3.307 -1.535 -19.834 1.00 90.56 103 LEU A C 1
ATOM 742 O O . LEU A 1 103 ? -2.817 -2.280 -20.679 1.00 90.56 103 LEU A O 1
ATOM 746 N N . GLU A 1 104 ? -3.807 -0.337 -20.144 1.00 90.94 104 GLU A N 1
ATOM 747 C CA . GLU A 1 104 ? -3.790 0.220 -21.502 1.00 90.94 104 GLU A CA 1
ATOM 748 C C . GLU A 1 104 ? -2.369 0.440 -22.044 1.00 90.94 104 GLU A C 1
ATOM 750 O O . GLU A 1 104 ? -2.147 0.293 -23.245 1.00 90.94 104 GLU A O 1
ATOM 755 N N . ARG A 1 105 ? -1.394 0.764 -21.181 1.00 88.12 105 ARG A N 1
ATOM 756 C CA . ARG A 1 105 ? 0.009 0.967 -21.585 1.00 88.12 105 ARG A CA 1
ATOM 757 C C . ARG A 1 105 ? 0.814 -0.327 -21.629 1.00 88.12 105 ARG A C 1
ATOM 759 O O . ARG A 1 105 ? 1.653 -0.482 -22.509 1.00 88.12 105 ARG A O 1
ATOM 766 N N . THR A 1 106 ? 0.612 -1.210 -20.653 1.00 85.31 106 THR A N 1
ATOM 767 C CA . THR A 1 106 ? 1.485 -2.372 -20.420 1.00 85.31 106 THR A CA 1
ATOM 768 C C . THR A 1 106 ? 1.001 -3.627 -21.154 1.00 85.31 106 THR A C 1
ATOM 770 O O . THR A 1 106 ? 1.802 -4.508 -21.452 1.00 85.31 106 THR A O 1
ATOM 773 N N . GLY A 1 107 ? -0.291 -3.720 -21.491 1.00 84.38 107 GLY A N 1
ATOM 774 C CA . GLY A 1 107 ? -0.864 -4.908 -22.121 1.00 84.38 107 GLY A CA 1
ATOM 775 C C . GLY A 1 107 ? -1.001 -6.074 -21.135 1.00 84.38 107 GLY A C 1
ATOM 776 O O . GLY A 1 107 ? -1.773 -5.991 -20.179 1.00 84.38 107 GLY A O 1
ATOM 777 N N . ALA A 1 108 ? -0.293 -7.181 -21.381 1.00 85.94 108 ALA A N 1
ATOM 778 C CA . ALA A 1 108 ? -0.339 -8.366 -20.522 1.00 85.94 108 ALA A CA 1
ATOM 779 C C . ALA A 1 108 ? 0.531 -8.186 -19.265 1.00 85.94 108 ALA A C 1
ATOM 781 O O . ALA A 1 108 ? 1.627 -7.638 -19.335 1.00 85.94 108 ALA A O 1
ATOM 782 N N . ILE A 1 109 ? 0.041 -8.664 -18.118 1.00 89.81 109 ILE A N 1
ATOM 783 C CA . ILE A 1 109 ? 0.769 -8.626 -16.845 1.00 89.81 109 ILE A CA 1
ATOM 784 C C . ILE A 1 109 ? 1.336 -10.010 -16.549 1.00 89.81 109 ILE A C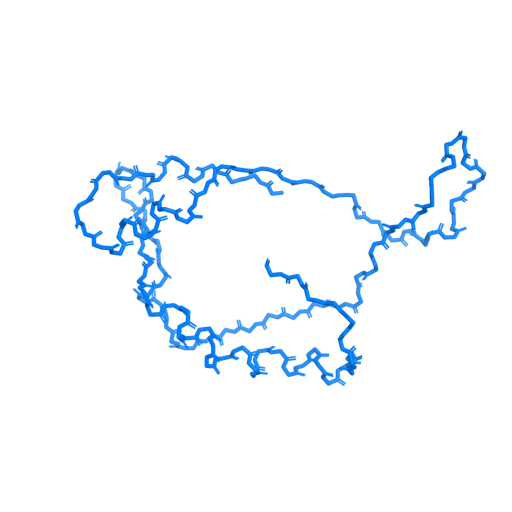 1
ATOM 786 O O . ILE A 1 109 ? 0.575 -10.960 -16.363 1.00 89.81 109 ILE A O 1
ATOM 790 N N . ASP A 1 110 ? 2.663 -10.106 -16.467 1.00 89.00 110 ASP A N 1
ATOM 791 C CA . ASP A 1 110 ? 3.348 -11.364 -16.166 1.00 89.00 110 ASP A CA 1
ATOM 792 C C . ASP A 1 110 ? 3.233 -11.746 -14.689 1.00 89.00 110 ASP A C 1
ATOM 794 O O . ASP A 1 110 ? 3.087 -12.924 -14.369 1.00 89.00 110 ASP A O 1
ATOM 798 N N . GLN A 1 111 ? 3.323 -10.767 -13.781 1.00 90.38 111 GLN A N 1
ATOM 799 C CA . GLN A 1 111 ? 3.332 -10.963 -12.329 1.00 90.38 111 GLN A CA 1
ATOM 800 C C . GLN A 1 111 ? 2.643 -9.797 -11.610 1.00 90.38 111 GLN A C 1
ATOM 802 O O . GLN A 1 111 ? 2.768 -8.643 -12.020 1.00 90.38 111 GLN A O 1
ATOM 807 N N . TRP A 1 112 ? 1.970 -10.105 -10.501 1.00 90.12 112 TRP A N 1
ATOM 808 C CA . TRP A 1 112 ? 1.382 -9.124 -9.588 1.00 90.12 112 TRP A CA 1
ATOM 809 C C . TRP A 1 112 ? 2.129 -9.134 -8.256 1.00 90.12 112 TRP A C 1
ATOM 811 O O . TRP A 1 112 ? 2.525 -10.193 -7.772 1.00 90.12 112 TRP A O 1
ATOM 821 N N . VAL A 1 113 ? 2.277 -7.957 -7.653 1.00 89.38 113 VAL A N 1
ATOM 822 C CA . VAL A 1 113 ? 2.730 -7.783 -6.270 1.00 89.38 113 VAL A CA 1
ATOM 823 C C . VAL A 1 113 ? 1.694 -6.905 -5.579 1.00 89.38 113 VAL A C 1
ATOM 825 O O . VAL A 1 113 ? 1.306 -5.877 -6.139 1.00 89.38 113 VAL A O 1
ATOM 828 N N . VAL A 1 114 ? 1.220 -7.346 -4.414 1.00 79.62 114 VAL A N 1
ATOM 829 C CA . VAL A 1 114 ? 0.204 -6.677 -3.589 1.00 79.62 114 VAL A CA 1
ATOM 830 C C . VAL A 1 114 ? 0.711 -6.620 -2.160 1.00 79.62 114 VAL A C 1
ATOM 832 O O . VAL A 1 114 ? 1.292 -7.643 -1.730 1.00 79.62 114 VAL A O 1
#

Secondary structure (DSSP, 8-state):
-EE-GGGG------HHHHHHHHH---EE------SS-GGG--S-SS-----PPP---------SS-TTTEEEEEETTEEEEEE-TTHHHHHHHHHHHHHHHHHHHH-S-S----

pLDDT: mean 84.4, std 12.04, range [46.62, 97.81]

Radius of gyration: 19.95 Å; Cα contacts (8 Å, |Δi|>4): 78; chains: 1; bounding box: 50×25×46 Å